Protein AF-A0A3B8Q5V7-F1 (afdb_monomer_lite)

Foldseek 3Di:
DQDDLVVLLPDDPVNLVVLLVCLQVLNPVSLSNLLSLLQHLHDHDCSLVSVLSNLVSCLVHDDDPVSLVSLLCSLLVCLQVVVHDPSSVSSLVSCCSSPLVSLLVSLVVQCPPPDPVSNVVSVVSVVPPPDD

pLDDT: mean 90.54, std 10.77, range [41.03, 98.06]

Radius of gyration: 14.59 Å; chains: 1; bounding box: 44×25×42 Å

Secondary structure (DSSP, 8-state):
-PPPHHHHHT--HHHHHHHHHHHHTT-HHHHHHHHHHHHS----TTHHHHHHHHHHHHTTS---HHHHHHHHHHHHHHHHHT---GGGHHHHHHHHHH-HHHHHHHHHHTTT-SSHHHHHHHHHHHTTS---

Structure (mmCIF, N/CA/C/O backbone):
data_AF-A0A3B8Q5V7-F1
#
_entry.id   AF-A0A3B8Q5V7-F1
#
loop_
_atom_site.group_PDB
_atom_site.id
_atom_site.type_symbol
_atom_site.label_atom_id
_atom_site.label_alt_id
_atom_site.label_comp_id
_atom_site.label_asym_id
_atom_site.label_entity_id
_atom_site.label_seq_id
_atom_site.pdbx_PDB_ins_code
_atom_site.Cartn_x
_atom_site.Cartn_y
_atom_site.Cartn_z
_atom_site.occupancy
_atom_site.B_iso_or_equiv
_atom_site.auth_seq_id
_atom_site.auth_comp_id
_atom_site.auth_asym_id
_atom_site.auth_atom_id
_atom_site.pdbx_PDB_model_num
ATOM 1 N N . MET A 1 1 ? 16.098 -12.853 -12.239 1.00 41.03 1 MET A N 1
ATOM 2 C CA . MET A 1 1 ? 16.751 -12.551 -10.943 1.00 41.03 1 MET A CA 1
ATOM 3 C C . MET A 1 1 ? 15.817 -11.603 -10.202 1.00 41.03 1 MET A C 1
ATOM 5 O O . MET A 1 1 ? 15.470 -10.593 -10.791 1.00 41.03 1 MET A O 1
ATOM 9 N N . LYS A 1 2 ? 15.295 -11.939 -9.011 1.00 45.53 2 LYS A N 1
ATOM 10 C CA . LYS A 1 2 ? 14.408 -11.001 -8.292 1.00 45.53 2 LYS A CA 1
ATOM 11 C C . LYS A 1 2 ? 15.258 -9.808 -7.826 1.00 45.53 2 LYS A C 1
ATOM 13 O O . LYS A 1 2 ? 16.304 -10.065 -7.228 1.00 45.53 2 LYS A O 1
ATOM 18 N N . PRO A 1 3 ? 14.881 -8.551 -8.113 1.00 52.16 3 PRO A N 1
ATOM 19 C CA . PRO A 1 3 ? 15.663 -7.400 -7.676 1.00 52.16 3 PRO A CA 1
ATOM 20 C C . PRO A 1 3 ? 15.775 -7.391 -6.144 1.00 52.16 3 PRO A C 1
ATOM 22 O O . PRO A 1 3 ? 14.789 -7.588 -5.434 1.00 52.16 3 PRO A O 1
ATOM 25 N N . SER A 1 4 ? 17.001 -7.225 -5.645 1.00 55.06 4 SER A N 1
ATOM 26 C CA . SER A 1 4 ? 17.295 -7.104 -4.213 1.00 55.06 4 SER A CA 1
ATOM 27 C C . SER A 1 4 ? 16.757 -5.765 -3.683 1.00 55.06 4 SER A C 1
ATOM 29 O O . SER A 1 4 ? 16.801 -4.784 -4.425 1.00 55.06 4 SER A O 1
ATOM 31 N N . PRO A 1 5 ? 16.311 -5.663 -2.415 1.00 56.72 5 PRO A N 1
ATOM 32 C CA . PRO A 1 5 ? 15.890 -4.395 -1.809 1.00 56.72 5 PRO A CA 1
ATOM 33 C C . PRO A 1 5 ? 16.916 -3.262 -1.963 1.00 56.72 5 PRO A C 1
ATOM 35 O O . PRO A 1 5 ? 16.533 -2.112 -2.158 1.00 56.72 5 PRO A O 1
ATOM 38 N N . ALA A 1 6 ? 18.212 -3.597 -1.954 1.00 58.66 6 ALA A N 1
ATOM 39 C CA . ALA A 1 6 ? 19.306 -2.648 -2.160 1.00 58.66 6 ALA A CA 1
ATOM 40 C C . ALA A 1 6 ? 19.289 -1.982 -3.550 1.00 58.66 6 ALA A C 1
ATOM 42 O O . ALA A 1 6 ? 19.739 -0.849 -3.686 1.00 58.66 6 ALA A O 1
ATOM 43 N N . ASN A 1 7 ? 18.727 -2.641 -4.569 1.00 78.19 7 ASN A N 1
ATOM 44 C CA . ASN A 1 7 ? 18.637 -2.079 -5.919 1.00 78.19 7 ASN A CA 1
ATOM 45 C C . ASN A 1 7 ? 17.571 -0.983 -6.008 1.00 78.19 7 ASN A C 1
ATOM 47 O O . ASN A 1 7 ? 17.691 -0.082 -6.826 1.00 78.19 7 ASN A O 1
ATOM 51 N N . PHE A 1 8 ? 16.535 -1.051 -5.168 1.00 85.56 8 PHE A N 1
ATOM 52 C CA . PHE A 1 8 ? 15.432 -0.098 -5.218 1.00 85.56 8 PHE A CA 1
ATOM 53 C C . PHE A 1 8 ? 15.698 1.190 -4.442 1.00 85.56 8 PHE A C 1
ATOM 55 O O . PHE A 1 8 ? 15.091 2.203 -4.767 1.00 85.56 8 PHE A O 1
ATOM 62 N N . GLU A 1 9 ? 16.571 1.170 -3.429 1.00 86.75 9 GLU A N 1
ATOM 63 C CA . GLU A 1 9 ? 16.926 2.375 -2.660 1.00 86.75 9 GLU A CA 1
ATOM 64 C C . GLU A 1 9 ? 17.669 3.409 -3.516 1.00 86.75 9 GLU A C 1
ATOM 66 O O . GLU A 1 9 ? 17.562 4.605 -3.269 1.00 86.75 9 GLU A O 1
ATOM 71 N N . MET A 1 10 ? 18.401 2.937 -4.528 1.00 87.88 10 MET A N 1
ATOM 72 C CA . MET A 1 10 ? 19.211 3.770 -5.417 1.00 87.88 10 MET A CA 1
ATOM 73 C C . MET A 1 10 ? 18.442 4.303 -6.626 1.00 87.88 10 MET A C 1
ATOM 75 O O . MET A 1 10 ? 19.026 5.070 -7.386 1.00 87.88 10 MET A O 1
ATOM 79 N N . LEU A 1 11 ? 17.176 3.906 -6.816 1.00 89.75 11 LEU A N 1
ATOM 80 C CA . LEU A 1 11 ? 16.419 4.358 -7.977 1.00 89.75 11 LEU A CA 1
ATOM 81 C C . LEU A 1 11 ? 16.167 5.857 -7.903 1.00 89.75 11 LEU A C 1
ATOM 83 O O . LEU A 1 11 ? 15.569 6.364 -6.950 1.00 89.75 11 LEU A O 1
ATOM 87 N N . ASP A 1 12 ? 16.573 6.559 -8.948 1.00 92.25 12 ASP A N 1
ATOM 88 C CA . ASP A 1 12 ? 16.291 7.973 -9.061 1.00 92.25 12 ASP A CA 1
ATOM 89 C C . ASP A 1 12 ? 14.856 8.238 -9.556 1.00 92.25 12 ASP A C 1
ATOM 91 O O . ASP A 1 12 ? 14.052 7.351 -9.869 1.00 92.25 12 ASP A O 1
ATOM 95 N N . LYS A 1 13 ? 14.499 9.521 -9.612 1.00 93.81 13 LYS A N 1
ATOM 96 C CA . LYS A 1 13 ? 13.180 9.960 -10.073 1.00 93.81 13 LYS A CA 1
ATOM 97 C C . LYS A 1 13 ? 12.881 9.516 -11.511 1.00 93.81 13 LYS A C 1
ATOM 99 O O . LYS A 1 13 ? 11.721 9.227 -11.808 1.00 93.81 13 LYS A O 1
ATOM 104 N N . GLU A 1 14 ? 13.863 9.539 -12.408 1.00 94.44 14 GLU A N 1
ATOM 105 C CA . GLU A 1 14 ? 13.655 9.187 -13.812 1.00 94.44 14 GLU A CA 1
ATOM 106 C C . GLU A 1 14 ? 13.392 7.695 -13.965 1.00 94.44 14 GLU A C 1
ATOM 108 O O . GLU A 1 14 ? 12.464 7.307 -14.675 1.00 94.44 14 GLU A O 1
ATOM 113 N N . GLU A 1 15 ? 14.145 6.860 -13.257 1.00 93.94 15 GLU A N 1
ATOM 114 C CA . GLU A 1 15 ? 13.960 5.412 -13.253 1.00 93.94 15 GLU A CA 1
ATOM 115 C C . GLU A 1 15 ? 12.586 5.027 -12.694 1.00 93.94 15 GLU A C 1
ATOM 117 O O . GLU A 1 15 ? 11.854 4.239 -13.302 1.00 93.94 15 GLU A O 1
ATOM 122 N N . LEU A 1 16 ? 12.169 5.658 -11.591 1.00 94.62 16 LEU A N 1
ATOM 123 C CA . LEU A 1 16 ? 10.841 5.445 -11.011 1.00 94.62 16 LEU A CA 1
ATOM 124 C C . LEU A 1 16 ? 9.713 5.901 -11.948 1.00 94.62 16 LEU A C 1
ATOM 126 O O . LEU A 1 16 ? 8.660 5.258 -12.000 1.00 94.62 16 LEU A O 1
ATOM 130 N N . LEU A 1 17 ? 9.910 6.992 -12.696 1.00 94.62 17 LEU A N 1
ATOM 131 C CA . LEU A 1 17 ? 8.962 7.444 -13.717 1.00 94.62 17 LEU A CA 1
ATOM 132 C C . LEU A 1 17 ? 8.872 6.456 -14.881 1.00 94.62 17 LEU A C 1
ATOM 134 O O . LEU A 1 17 ? 7.761 6.076 -15.248 1.00 94.62 17 LEU A O 1
ATOM 138 N N . ARG A 1 18 ? 10.010 5.983 -15.404 1.00 94.00 18 ARG A N 1
ATOM 139 C CA . ARG A 1 18 ? 10.048 4.973 -16.474 1.00 94.00 18 ARG A CA 1
ATOM 140 C C . ARG A 1 18 ? 9.312 3.703 -16.056 1.00 94.00 18 ARG A C 1
ATOM 142 O O . ARG A 1 18 ? 8.504 3.190 -16.829 1.00 94.00 18 ARG A O 1
ATOM 149 N N . LEU A 1 19 ? 9.511 3.241 -14.819 1.00 93.75 19 LEU A N 1
ATOM 150 C CA . LEU A 1 19 ? 8.764 2.105 -14.277 1.00 93.75 19 LEU A CA 1
ATOM 151 C C . LEU A 1 19 ? 7.252 2.395 -14.218 1.00 93.75 19 LEU A C 1
ATOM 153 O O . LEU A 1 19 ? 6.445 1.570 -14.643 1.00 93.75 19 LEU A O 1
ATOM 157 N N . CYS A 1 20 ? 6.845 3.587 -13.767 1.00 93.75 20 CYS A N 1
ATOM 158 C CA . CYS A 1 20 ? 5.433 3.988 -13.767 1.00 93.75 20 CYS A CA 1
ATOM 159 C C . CYS A 1 20 ? 4.814 4.034 -15.174 1.00 93.75 20 CYS A C 1
ATOM 161 O O . CYS A 1 20 ? 3.627 3.731 -15.324 1.00 93.75 20 CYS A O 1
ATOM 163 N N . ASP A 1 21 ? 5.577 4.439 -16.187 1.00 94.00 21 ASP A N 1
ATOM 164 C CA . ASP A 1 21 ? 5.095 4.536 -17.564 1.00 94.00 21 ASP A CA 1
ATOM 165 C C . ASP A 1 21 ? 4.958 3.158 -18.221 1.00 94.00 21 ASP A C 1
ATOM 167 O O . ASP A 1 21 ? 3.934 2.906 -18.859 1.00 94.00 21 ASP A O 1
ATOM 171 N N . ARG A 1 22 ? 5.887 2.224 -17.970 1.00 94.00 22 ARG A N 1
ATOM 172 C CA . ARG A 1 22 ? 5.774 0.821 -18.422 1.00 94.00 22 ARG A CA 1
ATOM 173 C C . ARG A 1 22 ? 4.530 0.114 -17.866 1.00 94.00 22 ARG A C 1
ATOM 175 O O . ARG A 1 22 ? 3.907 -0.691 -18.556 1.00 94.00 22 ARG A O 1
ATOM 182 N N . LEU A 1 23 ? 4.085 0.463 -16.654 1.00 93.19 23 LEU A N 1
ATOM 183 C CA . LEU A 1 23 ? 2.815 -0.049 -16.115 1.00 93.19 23 LEU A CA 1
ATOM 184 C C . LEU A 1 23 ? 1.603 0.370 -16.964 1.00 93.19 23 LEU A C 1
ATOM 186 O O . LEU A 1 23 ? 0.613 -0.358 -17.018 1.00 93.19 23 LEU A O 1
ATOM 190 N N . ARG A 1 24 ? 1.652 1.527 -17.643 1.00 89.50 24 ARG A N 1
ATOM 191 C CA . ARG A 1 24 ? 0.540 2.005 -18.487 1.00 89.50 24 ARG A CA 1
ATOM 192 C C . ARG A 1 24 ? 0.364 1.165 -19.746 1.00 89.50 24 ARG A C 1
ATOM 194 O O . ARG A 1 24 ? -0.758 1.072 -20.231 1.00 89.50 24 ARG A O 1
ATOM 201 N N . SER A 1 25 ? 1.441 0.575 -20.260 1.00 87.25 25 SER A N 1
ATOM 202 C CA . SER A 1 25 ? 1.397 -0.347 -21.397 1.00 87.25 25 SER A CA 1
ATOM 203 C C . SER A 1 25 ? 1.061 -1.786 -20.996 1.00 87.25 25 SER A C 1
ATOM 205 O O . SER A 1 25 ? 0.987 -2.642 -21.869 1.00 87.25 25 SER A O 1
ATOM 207 N N . GLY A 1 26 ? 0.844 -2.065 -19.703 1.00 84.25 26 GLY A N 1
ATOM 208 C CA . GLY A 1 26 ? 0.541 -3.414 -19.219 1.00 84.25 26 GLY A CA 1
ATOM 209 C C . GLY A 1 26 ? 1.730 -4.375 -19.291 1.00 84.25 26 GLY A C 1
ATOM 210 O O . GLY A 1 26 ? 1.524 -5.582 -19.353 1.00 84.25 26 GLY A O 1
ATOM 211 N N . ASP A 1 27 ? 2.958 -3.848 -19.297 1.00 89.19 27 ASP A N 1
ATOM 212 C CA . ASP A 1 27 ? 4.184 -4.647 -19.309 1.00 89.19 27 ASP A CA 1
ATOM 213 C C . ASP A 1 27 ? 4.247 -5.542 -18.057 1.00 89.19 27 ASP A C 1
ATOM 215 O O . ASP A 1 27 ? 4.268 -5.051 -16.924 1.00 89.19 27 ASP A O 1
ATOM 219 N N . SER A 1 28 ? 4.259 -6.862 -18.261 1.00 88.38 28 SER A N 1
ATOM 220 C CA . SER A 1 28 ? 4.243 -7.850 -17.180 1.00 88.38 28 SER A CA 1
ATOM 221 C C . SER A 1 28 ? 5.493 -7.797 -16.305 1.00 88.38 28 SER A C 1
ATOM 223 O O . SER A 1 28 ? 5.396 -8.001 -15.096 1.00 88.38 28 SER A O 1
ATOM 225 N N . GLU A 1 29 ? 6.655 -7.489 -16.885 1.00 90.50 29 GLU A N 1
ATOM 226 C CA . GLU A 1 29 ? 7.896 -7.360 -16.121 1.00 90.50 29 GLU A CA 1
ATOM 227 C C . GLU A 1 29 ? 7.840 -6.112 -15.233 1.00 90.50 29 GLU A C 1
ATOM 229 O O . GLU A 1 29 ? 8.162 -6.173 -14.047 1.00 90.50 29 GLU A O 1
ATOM 234 N N . ALA A 1 30 ? 7.305 -5.007 -15.759 1.00 92.81 30 ALA A N 1
ATOM 235 C CA . ALA A 1 30 ? 7.085 -3.795 -14.975 1.00 92.81 30 ALA A CA 1
ATOM 236 C C . ALA A 1 30 ? 6.094 -4.016 -13.821 1.00 92.81 30 ALA A C 1
ATOM 238 O O . ALA A 1 30 ? 6.258 -3.435 -12.746 1.00 92.81 30 ALA A O 1
ATOM 239 N N . VAL A 1 31 ? 5.075 -4.864 -14.009 1.00 93.62 31 VAL A N 1
ATOM 240 C CA . VAL A 1 31 ? 4.169 -5.266 -12.921 1.00 93.62 31 VAL A CA 1
ATOM 241 C C . VAL A 1 31 ? 4.941 -6.008 -11.831 1.00 93.62 31 VAL A C 1
ATOM 243 O O . VAL A 1 31 ? 4.800 -5.661 -10.657 1.00 93.62 31 VAL A O 1
ATOM 246 N N . ASP A 1 32 ? 5.783 -6.977 -12.189 1.00 92.81 32 ASP A N 1
ATOM 247 C CA . ASP A 1 32 ? 6.594 -7.726 -11.224 1.00 92.81 32 ASP A CA 1
ATOM 248 C C . ASP A 1 32 ? 7.600 -6.843 -10.475 1.00 92.81 32 ASP A C 1
ATOM 250 O O . ASP A 1 32 ? 7.711 -6.937 -9.246 1.00 92.81 32 ASP A O 1
ATOM 254 N N . GLU A 1 33 ? 8.292 -5.954 -11.188 1.00 93.69 33 GLU A N 1
ATOM 255 C CA . GLU A 1 33 ? 9.192 -4.956 -10.605 1.00 93.69 33 GLU A CA 1
ATOM 256 C C . GLU A 1 33 ? 8.445 -4.024 -9.648 1.00 93.69 33 GLU A C 1
ATOM 258 O O . GLU A 1 33 ? 8.902 -3.770 -8.533 1.00 93.69 33 GLU A O 1
ATOM 263 N N . CYS A 1 34 ? 7.260 -3.556 -10.040 1.00 94.31 34 CYS A N 1
ATOM 264 C CA . CYS A 1 34 ? 6.432 -2.691 -9.216 1.00 94.31 34 CYS A CA 1
ATOM 265 C C . CYS A 1 34 ? 5.938 -3.396 -7.946 1.00 94.31 34 CYS A C 1
ATOM 267 O O . CYS A 1 34 ? 5.986 -2.813 -6.859 1.00 94.31 34 CYS A O 1
ATOM 269 N N . VAL A 1 35 ? 5.507 -4.659 -8.049 1.00 94.12 35 VAL A N 1
ATOM 270 C CA . VAL A 1 35 ? 5.154 -5.467 -6.875 1.00 94.12 35 VAL A CA 1
ATOM 271 C C . VAL A 1 35 ? 6.358 -5.596 -5.946 1.00 94.12 35 VAL A C 1
ATOM 273 O O . VAL A 1 35 ? 6.217 -5.352 -4.750 1.00 94.12 35 VAL A O 1
ATOM 276 N N . ALA A 1 36 ? 7.542 -5.911 -6.476 1.00 93.69 36 ALA A N 1
ATOM 277 C CA . ALA A 1 36 ? 8.757 -6.010 -5.672 1.00 93.69 36 ALA A CA 1
ATOM 278 C C . ALA A 1 36 ? 9.122 -4.671 -4.999 1.00 93.69 36 ALA A C 1
ATOM 280 O O . ALA A 1 36 ? 9.442 -4.651 -3.811 1.00 93.69 36 ALA A O 1
ATOM 281 N N . PHE A 1 37 ? 8.990 -3.544 -5.705 1.00 93.88 37 PHE A N 1
ATOM 282 C CA . PHE A 1 37 ? 9.206 -2.205 -5.148 1.00 93.88 37 PHE A CA 1
ATOM 283 C C . PHE A 1 37 ? 8.208 -1.867 -4.026 1.00 93.88 37 PHE A C 1
ATOM 285 O O . PHE A 1 37 ? 8.564 -1.264 -3.011 1.00 93.88 37 PHE A O 1
ATOM 292 N N . LEU A 1 38 ? 6.942 -2.269 -4.175 1.00 92.56 38 LEU A N 1
ATOM 293 C CA . LEU A 1 38 ? 5.920 -2.076 -3.147 1.00 92.56 38 LEU A CA 1
ATOM 294 C C . LEU A 1 38 ? 6.129 -2.962 -1.921 1.00 92.56 38 LEU A C 1
ATOM 296 O O . LEU A 1 38 ? 5.651 -2.582 -0.852 1.00 92.56 38 LEU A O 1
ATOM 300 N N . GLU A 1 39 ? 6.835 -4.086 -2.034 1.00 91.69 39 GLU A N 1
ATOM 301 C CA . GLU A 1 39 ? 7.148 -4.953 -0.895 1.00 91.69 39 GLU A CA 1
ATOM 302 C C . GLU A 1 39 ? 8.247 -4.392 0.005 1.00 91.69 39 GLU A C 1
ATOM 304 O O . GLU A 1 39 ? 8.204 -4.59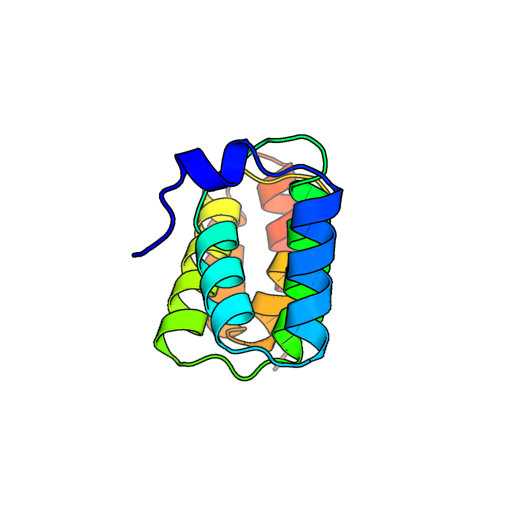7 1.218 1.00 91.69 39 GLU A O 1
ATOM 309 N N . VAL A 1 40 ? 9.203 -3.659 -0.565 1.00 89.56 40 VAL A N 1
ATOM 310 C CA . VAL A 1 40 ? 10.377 -3.164 0.163 1.00 89.56 40 VAL A CA 1
ATOM 311 C C . VAL A 1 40 ? 10.130 -1.793 0.807 1.00 89.56 40 VAL A C 1
ATOM 313 O O . VAL A 1 40 ? 9.472 -0.916 0.235 1.00 89.56 40 VAL A O 1
ATOM 316 N N . ASP A 1 41 ? 10.645 -1.583 2.022 1.00 83.88 41 ASP A N 1
ATOM 317 C CA . ASP A 1 41 ? 10.567 -0.294 2.733 1.00 83.88 41 ASP A CA 1
ATOM 318 C C . ASP A 1 41 ? 11.705 0.651 2.325 1.00 83.88 41 ASP A C 1
ATOM 320 O O . ASP A 1 41 ? 12.598 0.952 3.109 1.00 83.88 41 ASP A O 1
ATOM 324 N N . THR A 1 42 ? 11.687 1.097 1.069 1.00 87.69 42 THR A N 1
ATOM 325 C CA . THR A 1 42 ? 12.653 2.083 0.565 1.00 87.69 42 THR A CA 1
ATOM 326 C C . THR A 1 42 ? 12.244 3.524 0.868 1.00 87.69 42 THR A C 1
ATOM 328 O O . THR A 1 42 ? 11.051 3.864 0.787 1.00 87.69 42 THR A O 1
ATOM 331 N N . ARG A 1 43 ? 13.217 4.388 1.181 1.00 85.94 43 ARG A N 1
ATOM 332 C CA . ARG A 1 43 ? 12.985 5.758 1.688 1.00 85.94 43 ARG A CA 1
ATOM 333 C C . ARG A 1 43 ? 13.654 6.857 0.861 1.00 85.94 43 ARG A C 1
ATOM 335 O O . ARG A 1 43 ? 13.627 8.016 1.274 1.00 85.94 43 ARG A O 1
ATOM 342 N N . GLY A 1 44 ? 14.171 6.512 -0.313 1.00 86.31 44 GLY A N 1
ATOM 343 C CA . GLY A 1 44 ? 14.728 7.458 -1.269 1.00 86.31 44 GLY A CA 1
ATOM 344 C C . GLY A 1 44 ? 13.788 8.614 -1.626 1.00 86.31 44 GLY A C 1
ATOM 345 O O . GLY A 1 44 ? 12.553 8.558 -1.502 1.00 86.31 44 GLY A O 1
ATOM 346 N N . VAL A 1 45 ? 14.401 9.707 -2.079 1.00 86.69 45 VAL A N 1
ATOM 347 C CA . VAL A 1 45 ? 13.682 10.899 -2.534 1.00 86.69 45 VAL A CA 1
ATOM 348 C C . VAL A 1 45 ? 12.700 10.483 -3.626 1.00 86.69 45 VAL A C 1
ATOM 350 O O . VAL A 1 45 ? 13.038 9.723 -4.521 1.00 86.69 45 VAL A O 1
ATOM 353 N N . TRP A 1 46 ? 11.463 10.984 -3.561 1.00 90.69 46 TRP A N 1
ATOM 354 C CA . TRP A 1 46 ? 10.398 10.680 -4.529 1.00 90.69 46 TRP A CA 1
ATOM 355 C C . TRP A 1 46 ? 9.756 9.280 -4.408 1.00 90.69 46 TRP A C 1
ATOM 357 O O . TRP A 1 46 ? 8.700 9.066 -5.003 1.00 90.69 46 TRP A O 1
ATOM 367 N N . HIS A 1 47 ? 10.260 8.364 -3.571 1.00 91.50 47 HIS A N 1
ATOM 368 C CA . HIS A 1 47 ? 9.723 6.994 -3.472 1.00 91.50 47 HIS A CA 1
ATOM 369 C C . HIS A 1 47 ? 8.267 6.946 -3.005 1.00 91.50 47 HIS A C 1
ATOM 371 O O . HIS A 1 47 ? 7.471 6.161 -3.515 1.00 91.50 47 HIS A O 1
ATOM 377 N N . GLY A 1 48 ? 7.876 7.804 -2.056 1.00 90.81 48 GLY A N 1
ATOM 378 C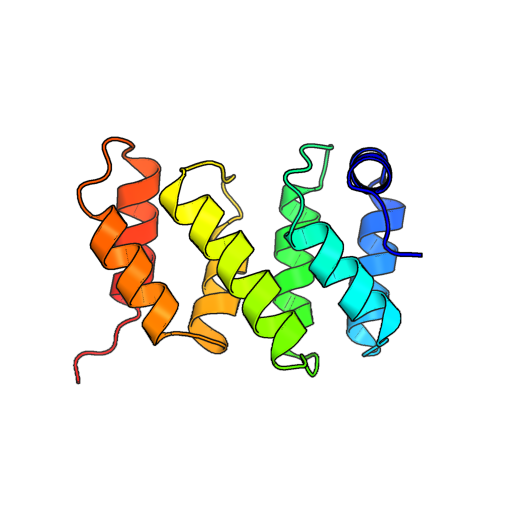 CA . GLY A 1 48 ? 6.473 7.918 -1.638 1.00 90.81 48 GLY A CA 1
ATOM 379 C C . GLY A 1 48 ? 5.544 8.263 -2.809 1.00 90.81 48 GLY A C 1
ATOM 380 O O . GLY A 1 48 ? 4.479 7.661 -2.958 1.00 90.81 48 GLY A O 1
ATOM 381 N N . ARG A 1 49 ? 6.006 9.157 -3.694 1.00 91.69 49 ARG A N 1
ATOM 382 C CA . ARG A 1 49 ? 5.283 9.574 -4.899 1.00 91.69 49 ARG A CA 1
ATOM 383 C C . ARG A 1 49 ? 5.281 8.513 -5.978 1.00 91.69 49 ARG A C 1
ATOM 385 O O . ARG A 1 49 ? 4.234 8.295 -6.584 1.00 91.69 49 ARG A O 1
ATOM 392 N N . ALA A 1 50 ? 6.397 7.816 -6.158 1.00 93.94 50 ALA A N 1
ATOM 393 C CA . ALA A 1 50 ? 6.464 6.653 -7.024 1.00 93.94 50 ALA A CA 1
ATOM 394 C C . ALA A 1 50 ? 5.437 5.598 -6.597 1.00 93.94 50 ALA A C 1
ATOM 396 O O . ALA A 1 50 ? 4.614 5.209 -7.416 1.00 93.94 50 ALA A O 1
ATOM 397 N N . ARG A 1 51 ? 5.377 5.228 -5.307 1.00 94.38 51 ARG A N 1
ATOM 398 C CA . ARG A 1 51 ? 4.374 4.271 -4.798 1.00 94.38 51 ARG A CA 1
ATOM 399 C C . ARG A 1 51 ? 2.946 4.728 -5.082 1.00 94.38 51 ARG A C 1
ATOM 401 O O . ARG A 1 51 ? 2.150 3.938 -5.573 1.00 94.38 51 ARG A O 1
ATOM 408 N N . ALA A 1 52 ? 2.626 5.995 -4.821 1.00 93.56 52 ALA A N 1
ATOM 409 C CA . ALA A 1 52 ? 1.298 6.538 -5.104 1.00 93.56 52 ALA A CA 1
ATOM 410 C C . ALA A 1 52 ? 0.953 6.513 -6.605 1.00 93.56 52 ALA A C 1
ATOM 412 O O . ALA A 1 52 ? -0.173 6.196 -6.985 1.00 93.56 52 ALA A O 1
ATOM 413 N N . MET A 1 53 ? 1.911 6.831 -7.480 1.00 94.94 53 MET A N 1
ATOM 414 C CA . MET A 1 53 ? 1.717 6.751 -8.930 1.00 94.94 53 MET A CA 1
ATOM 415 C C . MET A 1 53 ? 1.545 5.306 -9.394 1.00 94.94 53 MET A C 1
ATOM 417 O O . MET A 1 53 ? 0.591 5.009 -10.109 1.00 94.94 53 MET A O 1
ATOM 421 N N . MET A 1 54 ? 2.416 4.413 -8.939 1.00 95.19 54 MET A N 1
ATOM 422 C CA . MET A 1 54 ? 2.376 2.986 -9.223 1.00 95.19 54 MET A CA 1
ATOM 423 C C . MET A 1 54 ? 1.038 2.370 -8.830 1.00 95.19 54 MET A C 1
ATOM 425 O O . MET A 1 54 ? 0.406 1.742 -9.671 1.00 95.19 54 MET A O 1
ATOM 429 N N . THR A 1 55 ? 0.528 2.604 -7.616 1.00 93.81 55 THR A N 1
ATOM 430 C CA . THR A 1 55 ? -0.757 2.013 -7.202 1.00 93.81 55 THR A CA 1
ATOM 431 C C . THR A 1 55 ? -1.943 2.544 -8.000 1.00 93.81 55 THR A C 1
ATOM 433 O O . THR A 1 55 ? -2.863 1.786 -8.313 1.00 93.81 55 THR A O 1
ATOM 436 N N . ARG A 1 56 ? -1.905 3.814 -8.427 1.00 92.25 56 ARG A N 1
ATOM 437 C CA . ARG A 1 56 ? -2.904 4.375 -9.354 1.00 92.25 56 ARG A CA 1
ATOM 438 C C . ARG A 1 56 ? -2.866 3.727 -10.739 1.00 92.25 56 ARG A C 1
ATOM 440 O O . ARG A 1 56 ? -3.890 3.759 -11.415 1.00 92.25 56 ARG A O 1
ATOM 447 N N . ARG A 1 57 ? -1.721 3.194 -11.183 1.00 93.00 57 ARG A N 1
ATOM 448 C CA . ARG A 1 57 ? -1.593 2.472 -12.462 1.00 93.00 57 ARG A CA 1
ATOM 449 C C . ARG A 1 57 ? -1.908 0.988 -12.312 1.00 93.00 57 ARG A C 1
ATOM 451 O O . ARG A 1 57 ? -2.700 0.477 -13.093 1.00 93.00 57 ARG A O 1
ATOM 458 N N . LEU A 1 58 ? -1.392 0.346 -11.264 1.00 91.00 58 LEU A N 1
ATOM 459 C CA . LEU A 1 58 ? -1.583 -1.078 -10.974 1.00 91.00 58 LEU A CA 1
ATOM 460 C C . LEU A 1 58 ? -3.050 -1.493 -10.909 1.00 91.00 58 LEU A C 1
ATOM 462 O O . LEU A 1 58 ? -3.371 -2.610 -11.290 1.00 91.00 58 LEU A O 1
ATOM 466 N N . LYS A 1 59 ? -3.956 -0.604 -10.484 1.00 86.88 59 LYS A N 1
ATOM 467 C CA . LYS A 1 59 ? -5.397 -0.898 -10.471 1.00 86.88 59 LYS A CA 1
ATOM 468 C C . LYS A 1 59 ? -6.000 -1.203 -11.852 1.00 86.88 59 LYS A C 1
ATOM 470 O O . LYS A 1 59 ? -7.134 -1.667 -11.921 1.00 86.88 59 LYS A O 1
ATOM 475 N N . HIS A 1 60 ? -5.285 -0.869 -12.927 1.00 89.56 60 HIS A N 1
ATOM 476 C CA . HIS A 1 60 ? -5.658 -1.148 -14.314 1.00 89.56 60 HIS A CA 1
ATOM 477 C C . HIS A 1 60 ? -4.871 -2.323 -14.913 1.00 89.56 60 HIS A C 1
ATOM 479 O O . HIS A 1 60 ? -5.165 -2.740 -16.030 1.00 89.56 60 HIS A O 1
ATOM 485 N N . CYS A 1 61 ? -3.878 -2.852 -14.197 1.00 90.12 61 CYS A N 1
ATOM 486 C CA . CYS A 1 61 ? -3.097 -4.007 -14.619 1.00 90.12 61 CYS A CA 1
ATOM 487 C C . CYS A 1 61 ? -3.787 -5.301 -14.164 1.00 90.12 61 CYS A C 1
ATOM 489 O O . CYS A 1 61 ? -4.432 -5.341 -13.113 1.00 90.12 61 CYS A O 1
ATOM 491 N N . GLN A 1 62 ? -3.609 -6.383 -14.922 1.00 88.50 62 GLN A N 1
ATOM 492 C CA . GLN A 1 62 ? -3.989 -7.712 -14.449 1.00 88.50 62 GLN A CA 1
ATOM 493 C C . GLN A 1 62 ? -2.932 -8.208 -13.461 1.00 88.50 62 GLN A C 1
ATOM 495 O O . GLN A 1 62 ? -1.781 -8.426 -13.828 1.00 88.50 62 GLN A O 1
ATOM 500 N N . LEU A 1 63 ? -3.327 -8.365 -12.198 1.00 90.94 63 LEU A N 1
ATOM 501 C CA . LEU A 1 63 ? -2.492 -8.974 -11.169 1.00 90.94 63 LEU A CA 1
ATOM 502 C C . LEU A 1 63 ? -2.848 -10.450 -11.035 1.00 90.94 63 LEU A C 1
ATOM 504 O O . LEU A 1 63 ? -4.011 -10.793 -10.814 1.00 90.94 63 LEU A O 1
ATOM 508 N N . SER A 1 64 ? -1.836 -11.314 -11.080 1.00 93.56 64 SER A N 1
ATOM 509 C CA . SER A 1 64 ? -1.984 -12.682 -10.584 1.00 93.56 64 SER A CA 1
ATOM 510 C C . SER A 1 64 ? -2.384 -12.673 -9.106 1.00 93.56 64 SER A C 1
ATOM 512 O O . SER A 1 64 ? -2.108 -11.726 -8.361 1.00 93.56 64 SER A O 1
ATOM 514 N N . GLU A 1 65 ? -2.997 -13.760 -8.647 1.00 94.56 65 GLU A N 1
ATOM 515 C CA . GLU A 1 65 ? -3.379 -13.916 -7.243 1.00 94.56 65 GLU A CA 1
ATOM 516 C C . GLU A 1 65 ? -2.181 -13.765 -6.289 1.00 94.56 65 GLU A C 1
ATOM 518 O O . GLU A 1 65 ? -2.271 -13.069 -5.278 1.00 94.56 65 GLU A O 1
ATOM 523 N N . SER A 1 66 ? -1.031 -14.330 -6.671 1.00 95.12 66 SER A N 1
ATOM 524 C CA . SER A 1 66 ? 0.252 -14.191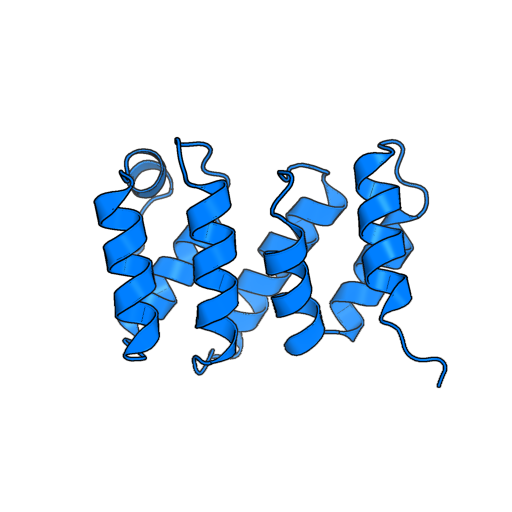 -5.971 1.00 95.12 66 SER A CA 1
ATOM 525 C C . SER A 1 66 ? 0.688 -12.726 -5.833 1.00 95.12 66 SER A C 1
ATOM 527 O O . SER A 1 66 ? 0.985 -12.262 -4.729 1.00 95.12 66 SER A O 1
ATOM 529 N N . GLN A 1 67 ? 0.695 -11.971 -6.936 1.00 94.31 67 GLN A N 1
ATOM 530 C CA . GLN A 1 67 ? 1.074 -10.555 -6.939 1.00 94.31 67 GLN A CA 1
ATOM 531 C C . GLN A 1 67 ? 0.109 -9.719 -6.092 1.00 94.31 67 GLN A C 1
ATOM 533 O O . GLN A 1 67 ? 0.550 -8.910 -5.274 1.00 94.31 67 GLN A O 1
ATOM 538 N N . ARG A 1 68 ? -1.203 -9.953 -6.231 1.00 95.69 68 ARG A N 1
ATOM 539 C CA . ARG A 1 68 ? -2.235 -9.282 -5.432 1.00 95.69 68 ARG A CA 1
ATOM 540 C C . ARG A 1 68 ? -2.019 -9.526 -3.939 1.00 95.69 68 ARG A C 1
ATOM 542 O O . ARG A 1 68 ? -1.974 -8.566 -3.175 1.00 95.69 68 ARG A O 1
ATOM 549 N N . ALA A 1 69 ? -1.835 -10.779 -3.524 1.00 96.25 69 ALA A N 1
ATOM 550 C CA . ALA A 1 69 ? -1.618 -11.132 -2.121 1.00 96.25 69 ALA 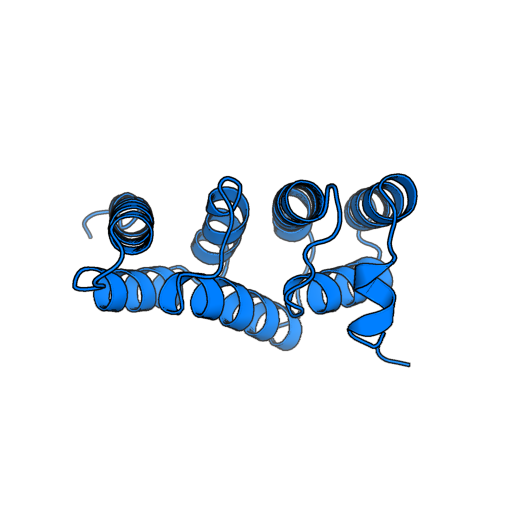A CA 1
ATOM 551 C C . ALA A 1 69 ? -0.363 -10.458 -1.539 1.00 96.25 69 ALA A C 1
ATOM 553 O O . ALA A 1 69 ? -0.399 -9.932 -0.426 1.00 96.25 69 ALA A O 1
ATOM 554 N N . ARG A 1 70 ? 0.732 -10.420 -2.307 1.00 95.94 70 ARG A N 1
ATOM 555 C CA . ARG A 1 70 ? 1.985 -9.745 -1.928 1.00 95.94 70 ARG A CA 1
ATOM 556 C C . ARG A 1 70 ? 1.786 -8.247 -1.700 1.00 95.94 70 ARG A C 1
ATOM 558 O O . ARG A 1 70 ? 2.127 -7.747 -0.630 1.00 95.94 70 ARG A O 1
ATOM 565 N N . VAL A 1 71 ? 1.172 -7.553 -2.661 1.00 95.56 71 VAL A N 1
ATOM 566 C CA . VAL A 1 71 ? 0.892 -6.110 -2.569 1.00 95.56 71 VAL A CA 1
ATOM 567 C C . VAL A 1 71 ? -0.018 -5.796 -1.382 1.00 95.56 71 VAL A C 1
ATOM 569 O O . VAL A 1 71 ? 0.290 -4.901 -0.594 1.00 95.56 71 VAL A O 1
ATOM 572 N N . VAL A 1 72 ? -1.110 -6.549 -1.221 1.00 96.88 72 VAL A N 1
ATOM 573 C CA . VAL A 1 72 ? -2.063 -6.356 -0.118 1.00 96.88 72 VAL A CA 1
ATOM 574 C C . VAL A 1 72 ? -1.372 -6.542 1.229 1.00 96.88 72 VAL A C 1
ATOM 576 O O . VAL A 1 72 ? -1.458 -5.656 2.079 1.00 96.88 72 VAL A O 1
ATOM 579 N N . ARG A 1 73 ? -0.616 -7.632 1.406 1.00 97.12 73 ARG A N 1
ATOM 580 C CA . ARG A 1 73 ? 0.130 -7.898 2.641 1.00 97.12 73 ARG A CA 1
ATOM 581 C C . ARG A 1 73 ? 1.103 -6.769 2.971 1.00 97.12 73 ARG A C 1
ATOM 583 O O . ARG A 1 73 ? 1.151 -6.334 4.118 1.00 97.12 73 ARG A O 1
ATOM 590 N N . SER A 1 74 ? 1.864 -6.279 1.995 1.00 95.81 74 SER A N 1
ATOM 591 C CA . SER A 1 74 ? 2.847 -5.217 2.231 1.00 95.81 74 SER A CA 1
ATOM 592 C C . SER A 1 74 ? 2.204 -3.876 2.570 1.00 95.81 74 SER A C 1
ATOM 594 O O . SER A 1 74 ? 2.674 -3.188 3.475 1.00 95.81 74 SER A O 1
ATOM 596 N N . ILE A 1 75 ? 1.110 -3.506 1.899 1.00 96.12 75 ILE A N 1
ATOM 597 C CA . ILE A 1 75 ? 0.389 -2.268 2.213 1.00 96.12 75 ILE A CA 1
ATOM 598 C C . ILE A 1 75 ? -0.265 -2.382 3.594 1.00 96.12 75 ILE A C 1
ATOM 600 O O . ILE A 1 75 ? -0.042 -1.524 4.441 1.00 96.12 75 ILE A O 1
ATOM 604 N N . LEU A 1 76 ? -1.014 -3.447 3.881 1.00 97.38 76 LEU A N 1
ATOM 605 C CA . LEU A 1 76 ? -1.667 -3.596 5.186 1.00 97.38 76 LEU A CA 1
ATOM 606 C C . LEU A 1 76 ? -0.660 -3.742 6.333 1.00 97.38 76 LEU A C 1
ATOM 608 O O . LEU A 1 76 ? -0.869 -3.165 7.396 1.00 97.38 76 LEU A O 1
ATOM 612 N N . GLY A 1 77 ? 0.472 -4.412 6.102 1.00 96.31 77 GLY A N 1
ATOM 613 C CA . GLY A 1 77 ? 1.566 -4.484 7.069 1.00 96.31 77 GLY A CA 1
ATOM 614 C C . GLY A 1 77 ? 2.094 -3.102 7.461 1.00 96.31 77 GLY A C 1
ATOM 615 O O . GLY A 1 77 ? 2.287 -2.842 8.646 1.00 96.31 77 GLY A O 1
ATOM 616 N N . ARG A 1 78 ? 2.241 -2.183 6.493 1.00 95.31 78 ARG A N 1
ATOM 617 C CA . ARG A 1 78 ? 2.615 -0.787 6.775 1.00 95.31 78 ARG A CA 1
ATOM 618 C C . ARG A 1 78 ? 1.547 -0.052 7.575 1.00 95.31 78 ARG A C 1
ATOM 620 O O . ARG A 1 78 ? 1.900 0.673 8.497 1.00 95.31 78 ARG A O 1
ATOM 627 N N . LEU A 1 79 ? 0.263 -0.237 7.250 1.00 96.38 79 LEU A N 1
ATOM 628 C CA . LEU A 1 79 ? -0.831 0.372 8.018 1.00 96.38 79 LEU A CA 1
ATOM 629 C C . LEU A 1 79 ? -0.743 -0.030 9.496 1.00 96.38 79 LEU A C 1
ATOM 631 O O . LEU A 1 79 ? -0.763 0.841 10.361 1.00 96.38 79 LEU A O 1
ATOM 635 N N . VAL A 1 80 ? -0.599 -1.332 9.754 1.00 96.19 80 VAL A N 1
ATOM 636 C CA . VAL A 1 80 ? -0.530 -1.901 11.107 1.00 96.19 80 VAL A CA 1
ATOM 637 C C . VAL A 1 80 ? 0.720 -1.439 11.854 1.00 96.19 80 VAL A C 1
ATOM 639 O O . VAL A 1 80 ? 0.630 -1.079 13.025 1.00 96.19 80 VAL A O 1
ATOM 642 N N . SER A 1 81 ? 1.881 -1.406 11.195 1.00 94.88 81 SER A N 1
ATOM 643 C CA . SER A 1 81 ? 3.127 -0.968 11.835 1.00 94.88 81 SER A CA 1
ATOM 644 C C . SER A 1 81 ? 3.223 0.548 12.023 1.00 94.88 81 SER A C 1
ATOM 646 O O . SER A 1 81 ? 4.056 1.025 12.791 1.00 94.88 81 SER A O 1
ATOM 648 N N . GLY A 1 82 ? 2.411 1.324 11.303 1.00 93.56 82 GLY A N 1
ATOM 649 C CA . GLY A 1 82 ? 2.521 2.779 11.252 1.00 93.56 82 GLY A CA 1
ATOM 650 C C . GLY A 1 82 ? 3.690 3.296 10.412 1.00 93.56 82 GLY A C 1
ATOM 651 O O . GLY A 1 82 ? 3.908 4.509 10.380 1.00 93.56 82 GLY A O 1
ATOM 652 N N . CYS A 1 83 ? 4.422 2.417 9.716 1.00 90.94 83 CYS A N 1
ATOM 653 C CA . CYS A 1 83 ? 5.549 2.775 8.852 1.00 90.94 83 CYS A CA 1
ATOM 654 C C . CYS A 1 83 ? 5.066 3.176 7.448 1.00 90.94 83 CYS A C 1
ATOM 656 O O . CYS A 1 83 ? 5.244 2.444 6.473 1.00 90.94 83 CYS A O 1
ATOM 658 N N . PHE A 1 84 ? 4.430 4.343 7.338 1.00 90.19 84 PHE A N 1
ATOM 659 C CA . PHE A 1 84 ? 3.986 4.906 6.062 1.00 90.19 84 PHE A CA 1
ATOM 660 C C . PHE A 1 84 ? 4.062 6.437 6.034 1.00 90.19 84 PHE A C 1
ATOM 662 O O . PHE A 1 84 ? 4.132 7.093 7.068 1.00 90.19 84 PHE A O 1
ATOM 669 N N . SER A 1 85 ? 4.045 7.007 4.826 1.00 81.50 85 SER A N 1
ATOM 670 C CA . SER A 1 85 ? 4.112 8.454 4.579 1.00 81.50 85 SER A CA 1
ATOM 671 C C . SER A 1 85 ? 2.762 9.042 4.144 1.00 81.50 85 SER A C 1
ATOM 673 O O . SER A 1 85 ? 1.798 8.320 3.903 1.00 81.50 85 SER A O 1
ATOM 675 N N . GLU A 1 86 ? 2.669 10.367 4.012 1.00 73.81 86 GLU A N 1
ATOM 676 C CA . GLU A 1 86 ? 1.404 11.085 3.762 1.00 73.81 86 GLU A CA 1
ATOM 677 C C . GLU A 1 86 ? 0.630 10.647 2.503 1.00 73.81 86 GLU A C 1
ATOM 679 O O . GLU A 1 86 ? -0.588 10.792 2.433 1.00 73.81 86 GLU A O 1
ATOM 684 N N . GLN A 1 87 ? 1.306 10.082 1.500 1.00 83.75 87 GLN A N 1
ATOM 685 C CA . GLN A 1 87 ? 0.680 9.659 0.237 1.00 83.75 87 GLN A CA 1
ATOM 686 C C . GLN A 1 87 ? 0.129 8.224 0.287 1.00 83.75 87 GLN A C 1
ATOM 688 O O . GLN A 1 87 ? -0.268 7.647 -0.725 1.00 83.75 87 GLN A O 1
ATOM 693 N N . PHE A 1 88 ? 0.076 7.630 1.478 1.00 92.38 88 PHE A N 1
ATOM 694 C CA . PHE A 1 88 ? -0.294 6.235 1.674 1.00 92.38 88 PHE A CA 1
ATOM 695 C C . PHE A 1 88 ? -1.761 5.915 1.348 1.00 92.38 88 PHE A C 1
ATOM 697 O O . PHE A 1 88 ? -2.085 4.773 1.022 1.00 92.38 88 PHE A O 1
ATOM 704 N N . LYS A 1 89 ? -2.655 6.915 1.318 1.00 94.75 89 LYS A N 1
ATOM 705 C CA . LYS A 1 89 ? -4.060 6.703 0.921 1.00 94.75 89 LYS A CA 1
ATOM 706 C C . LYS A 1 89 ? -4.200 6.134 -0.490 1.00 94.75 89 LYS A C 1
ATOM 708 O O . LYS A 1 89 ? -5.100 5.338 -0.728 1.00 94.75 89 LYS A O 1
ATOM 713 N N . ASP A 1 90 ? -3.312 6.486 -1.420 1.00 93.56 90 ASP A N 1
ATOM 714 C CA . ASP A 1 90 ? -3.344 5.915 -2.773 1.00 93.56 90 ASP A CA 1
ATOM 715 C C . ASP A 1 90 ? -2.997 4.423 -2.794 1.00 93.56 90 ASP A C 1
ATOM 717 O O . ASP A 1 90 ? -3.467 3.694 -3.667 1.00 93.56 90 ASP A O 1
ATOM 721 N N . GLN A 1 91 ? -2.207 3.950 -1.828 1.00 95.38 91 GLN A N 1
ATOM 722 C CA . GLN A 1 91 ? -1.938 2.525 -1.654 1.00 95.38 91 GLN A CA 1
ATOM 723 C C . GLN A 1 91 ? -3.160 1.822 -1.053 1.00 95.38 91 GLN A C 1
ATOM 725 O O . GLN A 1 91 ? -3.596 0.795 -1.566 1.00 95.38 91 GLN A O 1
ATOM 730 N N . LEU A 1 92 ? -3.787 2.413 -0.034 1.00 96.38 92 LEU A N 1
ATOM 731 C CA . LEU A 1 92 ? -4.998 1.853 0.572 1.00 96.38 92 LEU A CA 1
ATOM 732 C C . LEU A 1 92 ? -6.191 1.812 -0.392 1.00 96.38 92 LEU A C 1
ATOM 734 O O . LEU A 1 92 ? -6.961 0.862 -0.342 1.00 96.38 92 LEU A O 1
ATOM 738 N N . ARG A 1 93 ? -6.324 2.779 -1.310 1.00 95.56 93 ARG A N 1
ATOM 739 C CA . ARG A 1 93 ? -7.338 2.729 -2.381 1.00 95.56 93 ARG A CA 1
ATOM 740 C C . ARG A 1 93 ? -7.187 1.498 -3.269 1.00 95.56 93 ARG A C 1
ATOM 742 O O . ARG A 1 93 ? -8.193 0.901 -3.634 1.00 95.56 93 ARG A O 1
ATOM 749 N N . LEU A 1 94 ? -5.952 1.115 -3.602 1.00 95.06 94 LEU A N 1
ATOM 750 C CA . LEU A 1 94 ? -5.707 -0.116 -4.352 1.00 95.06 94 LEU A CA 1
ATOM 751 C C . LEU A 1 94 ? -6.182 -1.328 -3.547 1.00 95.06 94 LEU A C 1
ATOM 753 O O . LEU A 1 94 ? -6.889 -2.167 -4.091 1.00 95.06 94 LEU A O 1
ATOM 757 N N . VAL A 1 95 ? -5.853 -1.394 -2.252 1.00 96.94 95 VAL A N 1
ATOM 758 C CA . VAL A 1 95 ? -6.284 -2.508 -1.391 1.00 96.94 95 VAL A CA 1
ATOM 759 C C . VAL A 1 95 ? -7.805 -2.562 -1.251 1.00 96.94 95 VAL A C 1
ATOM 761 O O . VAL A 1 95 ? -8.372 -3.632 -1.414 1.00 96.94 95 VAL A O 1
ATOM 764 N N . LEU A 1 96 ? -8.478 -1.428 -1.042 1.00 96.44 96 LEU A N 1
ATOM 765 C CA . LEU A 1 96 ? -9.944 -1.349 -1.007 1.00 96.44 96 LEU A CA 1
ATOM 766 C C . LEU A 1 96 ? -10.593 -1.873 -2.297 1.00 96.44 96 LEU A C 1
ATOM 768 O O . LEU A 1 96 ? -11.669 -2.454 -2.245 1.00 96.44 96 LEU A O 1
ATOM 772 N N . GLN A 1 97 ? -9.939 -1.696 -3.446 1.00 93.88 97 GLN A N 1
ATOM 773 C CA . GLN A 1 97 ? -10.441 -2.194 -4.725 1.00 93.88 97 GLN A CA 1
ATOM 774 C C . GLN A 1 97 ? -10.218 -3.704 -4.907 1.00 93.88 97 GLN A C 1
ATOM 776 O O . GLN A 1 97 ? -11.068 -4.374 -5.484 1.00 93.88 97 GLN A O 1
ATOM 781 N N . VAL A 1 98 ? -9.071 -4.240 -4.474 1.00 94.06 98 VAL A N 1
ATOM 782 C CA . VAL A 1 98 ? -8.677 -5.632 -4.783 1.00 94.06 98 VAL A CA 1
ATOM 783 C C . VAL A 1 98 ? -8.869 -6.616 -3.625 1.00 94.06 98 VAL A C 1
ATOM 785 O O . VAL A 1 98 ? -8.819 -7.823 -3.851 1.00 94.06 98 VAL A O 1
ATOM 788 N N . ALA A 1 99 ? -9.030 -6.123 -2.397 1.00 95.69 99 ALA A N 1
ATOM 789 C CA . ALA A 1 99 ? -9.179 -6.904 -1.168 1.00 95.69 99 ALA A CA 1
ATOM 790 C C . ALA A 1 99 ? -9.881 -6.087 -0.049 1.00 95.69 99 ALA A C 1
ATOM 792 O O . ALA A 1 99 ? -9.282 -5.870 1.014 1.00 95.69 99 ALA A O 1
ATOM 793 N N . PRO A 1 100 ? -11.131 -5.621 -0.261 1.00 96.38 100 PRO A N 1
ATOM 794 C CA . PRO A 1 100 ? -11.851 -4.771 0.695 1.00 96.38 100 PRO A CA 1
ATOM 795 C C . PRO A 1 100 ? -11.982 -5.405 2.086 1.00 96.38 100 PRO A C 1
ATOM 797 O O . PRO A 1 100 ? -11.656 -4.756 3.077 1.00 96.38 100 PRO A O 1
ATOM 800 N N . ASP A 1 101 ? -12.339 -6.688 2.173 1.00 97.06 101 ASP A N 1
ATOM 801 C CA . ASP A 1 101 ? -12.522 -7.377 3.460 1.00 97.06 101 ASP A CA 1
ATOM 802 C C . ASP A 1 101 ? -11.244 -7.377 4.308 1.00 97.06 101 ASP A C 1
ATOM 804 O O . ASP A 1 101 ? -11.280 -7.146 5.519 1.00 97.06 101 ASP A O 1
ATOM 808 N N . GLN A 1 102 ? -10.089 -7.574 3.662 1.00 97.81 102 GLN A N 1
ATOM 809 C CA . GLN A 1 102 ? -8.790 -7.514 4.333 1.00 97.81 102 GLN A CA 1
ATOM 810 C C . GLN A 1 102 ? -8.459 -6.086 4.777 1.00 97.81 102 GLN A C 1
ATOM 812 O O . GLN A 1 102 ? -7.917 -5.896 5.867 1.00 97.81 102 GLN A O 1
ATOM 817 N N . ALA A 1 103 ? -8.811 -5.077 3.970 1.00 97.75 103 ALA A N 1
ATOM 818 C CA . ALA A 1 103 ? -8.638 -3.675 4.339 1.00 97.75 103 ALA A CA 1
ATOM 819 C C . ALA A 1 103 ? -9.445 -3.325 5.594 1.00 97.75 103 ALA A C 1
ATOM 821 O O . ALA A 1 103 ? -8.895 -2.746 6.534 1.00 97.75 103 ALA A O 1
ATOM 822 N N . PHE A 1 104 ? -10.722 -3.712 5.637 1.00 98.06 104 PHE A N 1
ATOM 823 C CA . PHE A 1 104 ? -11.598 -3.437 6.773 1.00 98.06 104 PHE A CA 1
ATOM 824 C C . PHE A 1 104 ? -11.168 -4.204 8.025 1.00 98.06 104 PHE A C 1
ATOM 826 O O . PHE A 1 104 ? -11.115 -3.621 9.108 1.00 98.06 104 PHE A O 1
ATOM 833 N N . ALA A 1 105 ? -10.774 -5.474 7.892 1.00 97.62 105 ALA A N 1
ATOM 834 C CA . ALA A 1 105 ? -10.237 -6.253 9.006 1.00 97.62 105 ALA A CA 1
ATOM 835 C C . ALA A 1 105 ? -8.972 -5.611 9.608 1.00 97.62 105 ALA A C 1
ATOM 837 O O . ALA A 1 105 ? -8.893 -5.414 10.824 1.00 97.62 105 ALA A O 1
ATOM 838 N N . ALA A 1 106 ? -8.010 -5.211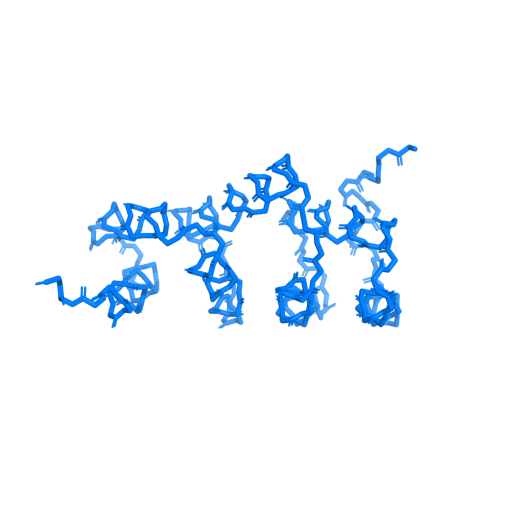 8.768 1.00 97.69 106 ALA A N 1
ATOM 839 C CA . ALA A 1 106 ? -6.802 -4.526 9.223 1.00 97.69 106 ALA A CA 1
ATOM 840 C C . ALA A 1 106 ? -7.130 -3.175 9.877 1.00 97.69 106 ALA A C 1
ATOM 842 O O . ALA A 1 106 ? -6.625 -2.871 10.958 1.00 97.69 106 ALA A O 1
ATOM 843 N N . ALA A 1 107 ? -8.022 -2.385 9.279 1.00 97.62 107 ALA A N 1
ATOM 844 C CA . ALA A 1 107 ? -8.422 -1.096 9.826 1.00 97.62 107 ALA A CA 1
ATOM 845 C C . ALA A 1 107 ? -9.126 -1.223 11.187 1.00 97.62 107 ALA A C 1
ATOM 847 O O . ALA A 1 107 ? -8.803 -0.465 12.100 1.00 97.62 107 ALA A O 1
ATOM 848 N N . ARG A 1 108 ? -10.007 -2.216 11.375 1.00 97.75 108 ARG A N 1
ATOM 849 C CA . ARG A 1 108 ? -10.608 -2.518 12.687 1.00 97.75 108 ARG A CA 1
ATOM 850 C C . ARG A 1 108 ? -9.543 -2.799 13.747 1.00 97.75 108 ARG A C 1
ATOM 852 O O . ARG A 1 108 ? -9.595 -2.212 14.823 1.00 97.75 108 ARG A O 1
ATOM 859 N N . SER A 1 109 ? -8.524 -3.601 13.423 1.00 96.88 109 SER A N 1
ATOM 860 C CA . SER A 1 109 ? -7.419 -3.889 14.356 1.00 96.88 109 SER A CA 1
ATOM 861 C C . SER A 1 109 ? -6.603 -2.646 14.746 1.00 96.88 109 SER A C 1
ATOM 863 O O . SER A 1 109 ? -6.000 -2.597 15.813 1.00 96.88 109 SER A O 1
ATOM 865 N N . CYS A 1 110 ? -6.608 -1.618 13.894 1.00 97.12 110 CYS A N 1
ATOM 866 C CA . CYS A 1 110 ? -5.865 -0.376 14.078 1.00 97.12 110 CYS A CA 1
ATOM 867 C C . CYS A 1 110 ? -6.650 0.724 14.813 1.00 97.12 110 CYS A C 1
ATOM 869 O O . CYS A 1 110 ? -6.078 1.777 15.097 1.00 97.12 110 CYS A O 1
ATOM 871 N N . GLN A 1 111 ? -7.932 0.524 15.146 1.00 94.94 111 GLN A N 1
ATOM 872 C CA . GLN A 1 111 ? -8.740 1.541 15.841 1.00 94.94 111 GLN A CA 1
ATOM 873 C C . GLN A 1 111 ? -8.189 1.895 17.229 1.00 94.94 111 GLN A C 1
ATOM 875 O O . GLN A 1 111 ? -8.307 3.037 17.670 1.00 94.94 111 GLN A O 1
ATOM 880 N N . THR A 1 112 ? -7.545 0.936 17.893 1.00 92.88 112 THR A N 1
ATOM 881 C CA . THR A 1 112 ? -6.939 1.091 19.222 1.00 92.88 112 THR A CA 1
ATOM 882 C C . THR A 1 112 ? -5.427 1.327 19.167 1.00 92.88 112 THR A C 1
ATOM 884 O O . THR A 1 112 ? -4.769 1.336 20.207 1.00 92.88 112 THR A O 1
ATOM 887 N N . ALA A 1 113 ? -4.853 1.537 17.974 1.00 94.81 113 ALA A N 1
ATOM 888 C CA . ALA A 1 113 ? -3.422 1.788 17.820 1.00 94.81 113 ALA A CA 1
ATOM 889 C C . ALA A 1 113 ? -2.994 3.019 18.632 1.00 94.81 113 ALA A C 1
ATOM 891 O O . ALA A 1 113 ? -3.702 4.024 18.644 1.00 94.81 113 ALA A O 1
ATOM 892 N N . GLN A 1 114 ? -1.821 2.984 19.274 1.00 93.19 114 GLN A N 1
ATOM 893 C CA . GLN A 1 114 ? -1.317 4.124 20.057 1.00 93.19 114 GLN A CA 1
ATOM 894 C C . GLN A 1 114 ? -1.037 5.355 19.184 1.00 93.19 114 GLN A C 1
ATOM 896 O O . GLN A 1 114 ? -1.295 6.490 19.590 1.00 93.19 114 GLN A O 1
ATOM 901 N N . ALA A 1 115 ? -0.566 5.130 17.959 1.00 94.81 115 ALA A N 1
ATOM 902 C CA . ALA A 1 115 ? -0.236 6.185 17.020 1.00 94.81 115 ALA A CA 1
ATOM 903 C C . ALA A 1 115 ? -1.497 6.813 16.395 1.00 94.81 115 ALA A C 1
ATOM 905 O O . ALA A 1 115 ? -2.300 6.134 15.751 1.00 94.81 115 ALA A O 1
ATOM 906 N N . GLU A 1 116 ? -1.665 8.128 16.556 1.00 95.00 116 GLU A N 1
ATOM 907 C CA . GLU A 1 116 ? -2.844 8.851 16.059 1.00 95.00 116 GLU A CA 1
ATOM 908 C C . GLU A 1 116 ? -2.992 8.759 14.537 1.00 95.00 116 GLU A C 1
ATOM 910 O O . GLU A 1 116 ? -4.097 8.551 14.031 1.00 95.00 116 GLU A O 1
ATOM 915 N N . HIS A 1 117 ? -1.889 8.864 13.790 1.00 93.75 117 HIS A N 1
ATOM 916 C CA . HIS A 1 117 ? -1.933 8.790 12.330 1.00 93.75 117 HIS A CA 1
ATOM 917 C C . HIS A 1 117 ? -2.441 7.431 11.844 1.00 93.75 117 HIS A C 1
ATOM 919 O O . HIS A 1 117 ? -3.228 7.388 10.901 1.00 93.75 117 HIS A O 1
ATOM 925 N N . VAL A 1 118 ? -2.081 6.337 12.522 1.00 96.56 118 VAL A N 1
ATOM 926 C CA . VAL A 1 118 ? -2.605 4.995 12.229 1.00 96.56 118 VAL A CA 1
ATOM 927 C C . VAL A 1 118 ? -4.116 4.952 12.439 1.00 96.56 118 VAL A C 1
ATOM 929 O O . VAL A 1 118 ? -4.841 4.574 11.518 1.00 96.56 118 VAL A O 1
ATOM 932 N N . ARG A 1 119 ? -4.613 5.433 13.589 1.00 96.88 119 ARG A N 1
ATOM 933 C CA . ARG A 1 119 ? -6.060 5.489 13.870 1.00 96.88 119 ARG A CA 1
ATOM 934 C C . ARG A 1 119 ? -6.819 6.316 12.832 1.00 96.88 119 ARG A C 1
ATOM 936 O O . ARG A 1 119 ? -7.876 5.900 12.366 1.00 96.88 119 ARG A O 1
ATOM 943 N N . ARG A 1 120 ? -6.276 7.468 12.423 1.00 96.12 120 ARG A N 1
ATOM 944 C CA . ARG A 1 120 ? -6.890 8.338 11.402 1.00 96.12 120 ARG A CA 1
ATOM 945 C C . ARG A 1 120 ? -6.986 7.657 10.040 1.00 96.12 120 ARG A C 1
ATOM 947 O O . ARG A 1 120 ? -7.995 7.805 9.352 1.00 96.12 120 ARG A O 1
ATOM 954 N N . TYR A 1 121 ? -5.952 6.923 9.641 1.00 97.12 121 TYR A N 1
ATOM 955 C CA . TYR A 1 121 ? -5.965 6.171 8.389 1.00 97.12 121 TYR A CA 1
ATOM 956 C C . TYR A 1 121 ? -6.904 4.967 8.458 1.00 97.12 121 TYR A C 1
ATOM 958 O O . TYR A 1 121 ? -7.646 4.736 7.508 1.00 97.12 121 TYR A O 1
ATOM 966 N N . ALA A 1 122 ? -6.941 4.259 9.586 1.00 97.19 122 ALA A N 1
ATOM 967 C CA . ALA A 1 122 ? -7.895 3.185 9.831 1.00 97.19 122 ALA A CA 1
ATOM 968 C C . ALA A 1 122 ? -9.348 3.680 9.760 1.00 97.19 122 ALA A C 1
ATOM 970 O O . ALA A 1 122 ? -10.155 3.112 9.030 1.00 97.19 122 ALA A O 1
ATOM 971 N N . ALA A 1 12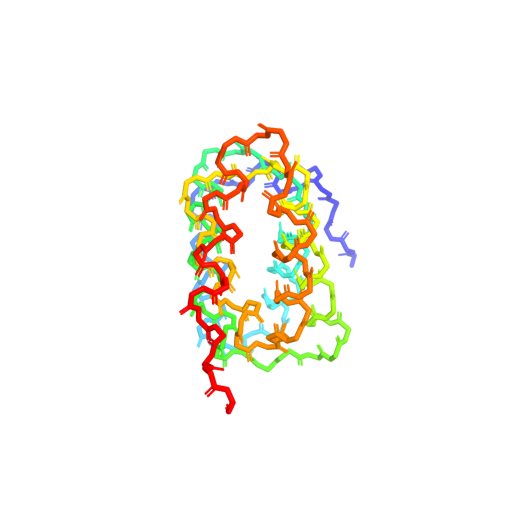3 ? -9.669 4.791 10.428 1.00 97.06 123 ALA A N 1
ATOM 972 C CA . ALA A 1 123 ? -10.989 5.416 10.350 1.00 97.06 123 ALA A CA 1
ATOM 973 C C . ALA A 1 123 ? -11.349 5.830 8.914 1.00 97.06 123 ALA A C 1
ATOM 975 O O . ALA A 1 123 ? -12.475 5.622 8.473 1.00 97.06 123 ALA A O 1
ATOM 976 N N . TRP A 1 124 ? -10.382 6.361 8.156 1.00 97.19 124 TRP A N 1
ATOM 977 C CA . TRP A 1 124 ? -10.578 6.677 6.741 1.00 97.19 124 TRP A CA 1
ATOM 978 C C . TRP A 1 124 ? -10.845 5.426 5.890 1.00 97.19 124 TRP A C 1
ATOM 980 O O . TRP A 1 124 ? -11.665 5.490 4.984 1.00 97.19 124 TRP A O 1
ATOM 990 N N . VAL A 1 125 ? -10.200 4.287 6.164 1.00 97.62 125 VAL A N 1
ATOM 991 C CA . VAL A 1 125 ? -10.515 3.019 5.477 1.00 97.62 125 VAL A CA 1
ATOM 992 C C . VAL A 1 125 ? -11.939 2.574 5.813 1.00 97.62 125 VAL A C 1
ATOM 994 O O . VAL A 1 125 ? -12.712 2.292 4.904 1.00 97.62 125 VAL A O 1
ATOM 997 N N . LEU A 1 126 ? -12.311 2.579 7.095 1.00 97.25 126 LEU A N 1
ATOM 998 C CA . LEU A 1 126 ? -13.636 2.147 7.554 1.00 97.25 126 LEU A CA 1
ATOM 999 C C . LEU A 1 126 ? -14.769 3.048 7.060 1.00 97.25 126 LEU A C 1
ATOM 1001 O O . LEU A 1 126 ? -15.874 2.568 6.859 1.00 97.25 126 LEU A O 1
ATOM 1005 N N . SER A 1 127 ? -14.510 4.326 6.766 1.00 96.19 127 SER A N 1
ATOM 1006 C CA . SER A 1 127 ? -15.527 5.196 6.160 1.00 96.19 127 SER A CA 1
ATOM 1007 C C . SER A 1 127 ? -15.924 4.788 4.732 1.00 96.19 127 SER A C 1
ATOM 1009 O O . SER A 1 127 ? -16.825 5.400 4.169 1.00 96.19 127 SER A O 1
ATOM 1011 N N . HIS A 1 128 ? -15.217 3.832 4.115 1.00 95.06 128 HIS A N 1
ATOM 1012 C CA . HIS A 1 128 ? -15.551 3.264 2.802 1.00 95.06 128 HIS A CA 1
ATOM 1013 C C . HIS A 1 128 ? -16.285 1.922 2.913 1.00 95.06 128 HIS A C 1
ATOM 1015 O O . HIS A 1 128 ? -16.674 1.365 1.889 1.00 95.06 128 HIS A O 1
ATOM 1021 N N . GLU A 1 129 ? -16.462 1.392 4.125 1.00 93.06 129 GLU A N 1
ATOM 1022 C CA . GLU A 1 129 ? -17.320 0.238 4.369 1.00 93.06 129 GLU A CA 1
ATOM 1023 C C . GLU A 1 129 ? -18.765 0.727 4.222 1.00 93.06 129 GLU A C 1
ATOM 1025 O O . GLU A 1 129 ? -19.285 1.440 5.081 1.00 93.06 129 GLU A O 1
ATOM 1030 N N . SER A 1 130 ? -19.388 0.457 3.069 1.00 80.44 130 SER A N 1
ATOM 1031 C CA . SER A 1 130 ? -20.805 0.770 2.892 1.00 80.44 130 SER A CA 1
ATOM 1032 C C . SER A 1 130 ? -21.607 0.032 3.967 1.00 80.44 130 SER A C 1
ATOM 1034 O O . SER A 1 130 ? -21.348 -1.155 4.183 1.00 80.44 130 SER A O 1
ATOM 1036 N N . PRO A 1 131 ? -22.569 0.693 4.638 1.00 59.34 131 PRO A N 1
ATOM 1037 C CA . PRO A 1 131 ? -23.505 -0.020 5.490 1.00 59.34 131 PRO A CA 1
ATOM 1038 C C . PRO A 1 131 ? -24.244 -1.020 4.601 1.00 59.34 131 PRO A C 1
ATOM 1040 O O . PRO A 1 131 ? -24.809 -0.643 3.572 1.00 59.34 131 PRO A O 1
ATOM 1043 N N . THR A 1 132 ? -24.110 -2.294 4.953 1.00 46.59 132 THR A N 1
ATOM 1044 C CA . THR A 1 132 ? -24.816 -3.401 4.306 1.00 46.59 132 THR A CA 1
ATOM 1045 C C . THR A 1 132 ? -26.304 -3.321 4.605 1.00 46.59 132 THR A C 1
ATOM 1047 O O . THR A 1 132 ? -26.656 -2.849 5.712 1.00 46.59 132 THR A O 1
#

Sequence (132 aa):
MKPSPANFEMLDKEELLRLCDRLRSGDSEAVDECVAFLEVDTRGVWHGRARAMMTRRLKHCQLSESQRARVVRSILGRLVSGCFSEQFKDQLRLVLQVAPDQAFAAARSCQTAQAEHVRRYAAWVLSHESPT